Protein AF-A0A496RY27-F1 (afdb_monomer)

Structure (mmCIF, N/CA/C/O backbone):
data_AF-A0A496RY27-F1
#
_entry.id   AF-A0A496RY27-F1
#
loop_
_atom_site.group_PDB
_atom_site.id
_atom_site.type_symbol
_atom_site.label_atom_id
_atom_site.label_alt_id
_atom_site.label_comp_id
_atom_site.label_asym_id
_atom_site.label_entity_id
_atom_site.label_seq_id
_atom_site.pdbx_PDB_ins_code
_atom_site.Cartn_x
_atom_site.Cartn_y
_atom_site.Cartn_z
_atom_site.occupancy
_atom_site.B_iso_or_equiv
_atom_site.auth_seq_id
_atom_site.auth_comp_id
_atom_site.auth_asym_id
_atom_site.auth_atom_id
_atom_site.pdbx_PDB_model_num
ATOM 1 N N . MET A 1 1 ? 19.283 -19.747 -3.817 1.00 54.94 1 MET A N 1
ATOM 2 C CA . MET A 1 1 ? 18.513 -18.818 -4.683 1.00 54.94 1 MET A CA 1
ATOM 3 C C . MET A 1 1 ? 19.065 -18.879 -6.099 1.00 54.94 1 MET A C 1
ATOM 5 O O . MET A 1 1 ? 20.273 -18.761 -6.250 1.00 54.94 1 MET A O 1
ATOM 9 N N . SER A 1 2 ? 18.219 -19.064 -7.117 1.00 55.81 2 SER A N 1
ATOM 10 C CA . SER A 1 2 ? 18.637 -19.026 -8.530 1.00 55.81 2 SER A CA 1
ATOM 11 C C . SER A 1 2 ? 19.033 -17.604 -8.965 1.00 55.81 2 SER A C 1
ATOM 13 O O . SER A 1 2 ? 18.554 -16.623 -8.389 1.00 55.81 2 SER A O 1
ATOM 15 N N . SER A 1 3 ? 19.870 -17.461 -9.995 1.00 62.84 3 SER A N 1
ATOM 16 C CA . SER A 1 3 ? 20.291 -16.155 -10.542 1.00 62.84 3 SER A CA 1
ATOM 17 C C . SER A 1 3 ? 19.103 -15.264 -10.943 1.00 62.84 3 SER A C 1
ATOM 19 O O . SER A 1 3 ? 19.077 -14.077 -10.618 1.00 62.84 3 SER A O 1
ATOM 21 N N . ALA A 1 4 ? 18.067 -15.854 -11.545 1.00 60.41 4 ALA A N 1
ATOM 22 C CA . ALA A 1 4 ? 16.817 -15.177 -11.887 1.00 60.41 4 ALA A CA 1
ATOM 23 C C . ALA A 1 4 ? 16.069 -14.655 -10.645 1.00 60.41 4 ALA A C 1
ATOM 25 O O . ALA A 1 4 ? 15.598 -13.517 -10.638 1.00 60.41 4 ALA A O 1
ATOM 26 N N . SER A 1 5 ? 16.019 -15.445 -9.563 1.00 62.09 5 SER A N 1
ATOM 27 C CA . SER A 1 5 ? 15.395 -15.018 -8.301 1.00 62.09 5 SER A CA 1
ATOM 28 C C . SER A 1 5 ? 16.142 -13.856 -7.635 1.00 62.09 5 SER A C 1
ATOM 30 O O . SER A 1 5 ? 15.514 -12.984 -7.041 1.00 62.09 5 SER A O 1
ATOM 32 N N . ARG A 1 6 ? 17.473 -13.800 -7.791 1.00 65.81 6 ARG A N 1
ATOM 33 C CA . ARG A 1 6 ? 18.319 -12.711 -7.281 1.00 65.81 6 ARG A CA 1
ATOM 34 C C . ARG A 1 6 ? 18.129 -11.413 -8.080 1.00 65.81 6 ARG A C 1
ATOM 36 O O . ARG A 1 6 ? 18.097 -10.343 -7.483 1.00 65.81 6 ARG A O 1
ATOM 43 N N . LYS A 1 7 ? 17.938 -11.504 -9.403 1.00 64.19 7 LYS A N 1
ATOM 44 C CA . LYS A 1 7 ? 17.636 -10.349 -10.271 1.00 64.19 7 LYS A CA 1
ATOM 45 C C . LYS A 1 7 ? 16.270 -9.732 -9.956 1.00 64.19 7 LYS A C 1
ATOM 47 O O . LYS A 1 7 ? 16.178 -8.519 -9.822 1.00 64.19 7 LYS A O 1
ATOM 52 N N . GLY A 1 8 ? 15.236 -10.563 -9.802 1.00 71.81 8 GLY A N 1
ATOM 53 C CA . GLY A 1 8 ? 13.895 -10.087 -9.439 1.00 71.81 8 GLY A CA 1
ATOM 54 C C . GLY A 1 8 ? 13.880 -9.361 -8.093 1.00 71.81 8 GLY A C 1
ATOM 55 O O . GLY A 1 8 ? 13.315 -8.279 -7.989 1.00 71.81 8 GLY A O 1
ATOM 56 N N . TYR A 1 9 ? 14.586 -9.911 -7.100 1.00 80.25 9 TYR A N 1
ATOM 57 C CA . TYR A 1 9 ? 14.747 -9.275 -5.791 1.00 80.25 9 TYR A CA 1
ATOM 58 C C . TYR A 1 9 ? 15.430 -7.903 -5.886 1.00 80.25 9 TYR A C 1
ATOM 60 O O . TYR A 1 9 ? 14.945 -6.936 -5.313 1.00 80.25 9 TYR A O 1
ATOM 68 N N . ARG A 1 10 ? 16.508 -7.785 -6.673 1.00 86.12 10 ARG A N 1
ATOM 69 C CA . ARG A 1 10 ? 17.211 -6.509 -6.862 1.00 86.12 10 ARG A CA 1
ATOM 70 C C . ARG A 1 10 ? 16.303 -5.420 -7.441 1.00 86.12 10 ARG A C 1
ATOM 72 O O . ARG A 1 10 ? 16.264 -4.327 -6.895 1.00 86.12 10 ARG A O 1
ATOM 79 N N . SER A 1 11 ? 15.564 -5.715 -8.511 1.00 89.81 11 SER A N 1
ATOM 80 C CA . SER A 1 11 ? 14.668 -4.723 -9.126 1.00 89.81 11 SER A CA 1
ATOM 81 C C . SER A 1 11 ? 13.519 -4.315 -8.197 1.00 89.81 11 SER A C 1
ATOM 83 O O . SER A 1 11 ? 13.097 -3.164 -8.220 1.00 89.81 11 SER A O 1
ATOM 85 N N . GLN A 1 12 ? 13.031 -5.233 -7.356 1.00 90.62 12 GLN A N 1
ATOM 86 C CA . GLN A 1 12 ? 12.056 -4.918 -6.308 1.00 90.62 12 GLN A CA 1
ATOM 87 C C . GLN A 1 12 ? 12.645 -3.963 -5.262 1.00 90.62 12 GLN A C 1
ATOM 89 O O . GLN A 1 12 ? 11.999 -2.980 -4.906 1.00 90.62 12 GLN A O 1
ATOM 94 N N . THR A 1 13 ? 13.874 -4.217 -4.801 1.00 90.94 13 THR A N 1
ATOM 95 C CA . THR A 1 13 ? 14.583 -3.315 -3.884 1.00 90.94 13 THR A CA 1
ATOM 96 C C . THR A 1 13 ? 14.780 -1.936 -4.506 1.00 90.94 13 THR A C 1
ATOM 98 O O . THR A 1 13 ? 14.455 -0.942 -3.870 1.00 90.94 13 THR A O 1
ATOM 101 N N . GLU A 1 14 ? 15.248 -1.862 -5.753 1.00 94.56 14 GLU A N 1
ATOM 102 C CA . GLU A 1 14 ? 15.438 -0.589 -6.461 1.00 94.56 14 GLU A CA 1
ATOM 103 C C . GLU A 1 14 ? 14.122 0.198 -6.566 1.00 94.56 14 GLU A C 1
ATOM 105 O O . GLU A 1 14 ? 14.087 1.379 -6.230 1.00 94.56 14 GLU A O 1
ATOM 110 N N . ALA A 1 15 ? 13.017 -0.458 -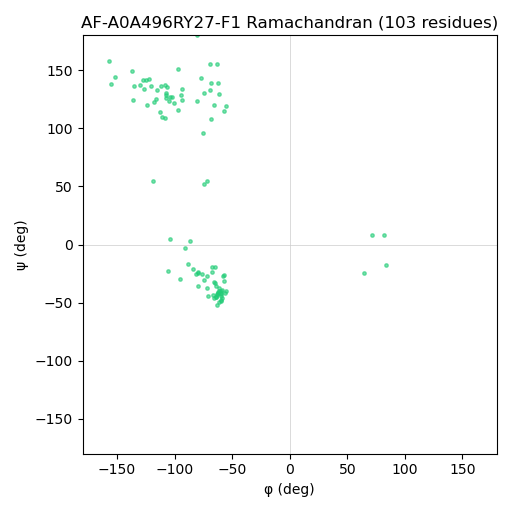6.935 1.00 95.12 15 ALA A N 1
ATOM 111 C CA . ALA A 1 15 ? 11.704 0.183 -6.986 1.00 95.12 15 ALA A CA 1
ATOM 112 C C . ALA A 1 15 ? 11.235 0.689 -5.610 1.00 95.12 15 ALA A C 1
ATOM 114 O O . ALA A 1 15 ? 10.683 1.784 -5.517 1.00 95.12 15 ALA A O 1
ATOM 115 N N . ALA A 1 16 ? 11.464 -0.078 -4.541 1.00 95.25 16 ALA A N 1
ATOM 116 C CA . ALA A 1 16 ? 11.132 0.352 -3.185 1.00 95.25 16 ALA A CA 1
ATOM 117 C C . ALA A 1 16 ? 11.938 1.594 -2.769 1.00 95.25 16 ALA A C 1
ATOM 119 O O . ALA A 1 16 ? 11.373 2.530 -2.208 1.00 95.25 16 ALA A O 1
ATOM 120 N N . GLU A 1 17 ? 13.237 1.633 -3.076 1.00 96.38 17 GLU A N 1
ATOM 121 C CA . GLU A 1 17 ? 14.086 2.792 -2.784 1.00 96.38 17 GLU A CA 1
ATOM 122 C C . GLU A 1 17 ? 13.656 4.043 -3.564 1.00 96.38 17 GLU A C 1
ATOM 124 O O . GLU A 1 17 ? 13.672 5.140 -3.011 1.00 96.38 17 GLU A O 1
ATOM 129 N N . GLU A 1 18 ? 13.192 3.907 -4.809 1.00 96.75 18 GLU A N 1
ATOM 130 C CA . GLU A 1 18 ? 12.657 5.040 -5.580 1.00 96.75 18 GLU A CA 1
ATOM 131 C C . GLU A 1 18 ? 11.422 5.679 -4.930 1.00 96.75 18 GLU A C 1
ATOM 133 O O . GLU A 1 18 ? 11.285 6.903 -4.941 1.00 96.75 18 GLU A O 1
ATOM 138 N N . TYR A 1 19 ? 10.543 4.878 -4.326 1.00 96.94 19 TYR A N 1
ATOM 139 C CA . TYR A 1 19 ? 9.412 5.400 -3.555 1.00 96.94 19 TYR A CA 1
ATOM 140 C C . TYR A 1 19 ? 9.867 6.039 -2.238 1.00 96.94 19 TYR A C 1
ATOM 142 O O . TYR A 1 19 ? 9.455 7.157 -1.925 1.00 96.94 19 TYR A O 1
ATOM 150 N N . LYS A 1 20 ? 10.777 5.394 -1.499 1.00 96.12 20 LYS A N 1
ATOM 151 C CA . LYS A 1 20 ? 11.315 5.948 -0.245 1.00 96.12 20 LYS A CA 1
ATOM 152 C C . LYS A 1 20 ? 12.015 7.292 -0.445 1.00 96.12 20 LYS A C 1
ATOM 154 O O . LYS A 1 20 ? 11.820 8.198 0.357 1.00 96.12 20 LYS A O 1
ATOM 159 N N . LYS A 1 21 ? 12.774 7.467 -1.535 1.00 97.19 21 LYS A N 1
ATOM 160 C CA . LYS A 1 21 ? 13.404 8.755 -1.894 1.00 97.19 21 LYS A CA 1
ATOM 161 C C . LYS A 1 21 ? 12.391 9.889 -2.061 1.00 97.19 21 LYS A C 1
ATOM 163 O O . LYS A 1 21 ? 12.735 11.046 -1.856 1.00 97.19 21 LYS A O 1
ATOM 168 N N . ARG A 1 22 ? 11.149 9.564 -2.428 1.00 95.25 22 ARG A N 1
ATOM 169 C CA . ARG A 1 22 ? 10.038 10.519 -2.562 1.00 95.25 22 ARG A CA 1
ATOM 170 C C . ARG A 1 22 ? 9.296 10.751 -1.240 1.00 95.25 22 ARG A C 1
ATOM 172 O O . ARG A 1 22 ? 8.288 11.446 -1.236 1.00 95.25 22 ARG A O 1
ATOM 179 N N . GLY A 1 23 ? 9.756 10.148 -0.144 1.00 96.00 23 GLY A N 1
ATOM 180 C CA . GLY A 1 23 ? 9.131 10.228 1.176 1.00 96.00 23 GLY A CA 1
ATOM 181 C C . GLY A 1 23 ? 7.957 9.271 1.383 1.00 96.00 23 GLY A C 1
ATOM 182 O O . GLY A 1 23 ? 7.265 9.389 2.386 1.00 96.00 23 GLY A O 1
ATOM 183 N N . TRP A 1 24 ? 7.706 8.345 0.453 1.00 97.81 24 TRP A N 1
ATOM 184 C CA . TRP A 1 24 ? 6.593 7.405 0.577 1.00 97.81 24 TRP A CA 1
ATOM 185 C C . TRP A 1 24 ? 6.927 6.298 1.576 1.00 97.81 24 TRP A C 1
ATOM 187 O O . TRP A 1 24 ? 8.055 5.792 1.611 1.00 97.81 24 TRP A O 1
ATOM 197 N N . GLU A 1 25 ? 5.926 5.867 2.338 1.00 96.62 25 GLU A N 1
ATOM 198 C CA . GLU A 1 25 ? 6.039 4.683 3.183 1.00 96.62 25 GLU A CA 1
ATOM 199 C C . GLU A 1 25 ? 5.839 3.435 2.319 1.00 96.62 25 GLU A C 1
ATOM 201 O O . GLU A 1 25 ? 4.835 3.308 1.622 1.00 96.62 25 GLU A O 1
ATOM 206 N N . VAL A 1 26 ? 6.810 2.517 2.324 1.00 95.69 26 VAL A N 1
ATOM 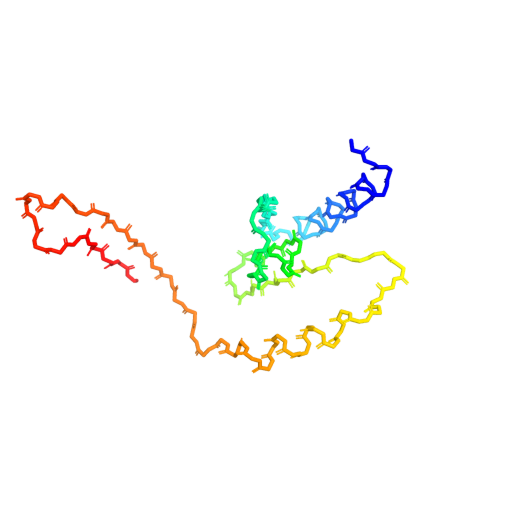207 C CA . VAL A 1 26 ? 6.815 1.350 1.430 1.00 95.69 26 VAL A CA 1
ATOM 208 C C . VAL A 1 26 ? 6.761 0.059 2.229 1.00 95.69 26 VAL A C 1
ATOM 210 O O . VAL A 1 26 ? 7.662 -0.245 3.011 1.00 95.69 26 VAL A O 1
ATOM 213 N N . PHE A 1 27 ? 5.747 -0.751 1.947 1.00 91.94 27 PHE A N 1
ATOM 214 C CA . PHE A 1 27 ? 5.592 -2.099 2.462 1.00 91.94 27 PHE A CA 1
ATOM 215 C C . PHE A 1 27 ? 5.924 -3.133 1.383 1.00 91.94 27 PHE A C 1
ATOM 217 O O . PHE A 1 27 ? 5.316 -3.168 0.312 1.00 91.94 27 PHE A O 1
ATOM 224 N N . VAL A 1 28 ? 6.871 -4.020 1.689 1.00 89.44 28 VAL A N 1
ATOM 225 C CA . VAL A 1 28 ? 7.234 -5.148 0.826 1.00 89.44 28 VAL A CA 1
ATOM 226 C C . VAL A 1 28 ? 6.727 -6.439 1.477 1.00 89.44 28 VAL A C 1
ATOM 228 O O . VAL A 1 28 ? 7.282 -6.847 2.502 1.00 89.44 28 VAL A O 1
ATOM 231 N N . PRO A 1 29 ? 5.683 -7.094 0.935 1.00 80.44 29 PRO A N 1
ATOM 232 C CA . PRO A 1 29 ? 5.142 -8.311 1.521 1.00 80.44 29 PRO A CA 1
ATOM 233 C C . PRO A 1 29 ? 6.181 -9.436 1.532 1.00 80.44 29 PRO A C 1
ATOM 235 O O . PRO A 1 29 ? 6.908 -9.667 0.562 1.00 80.44 29 PRO A O 1
ATOM 238 N N . GLN A 1 30 ? 6.227 -10.187 2.633 1.00 73.50 30 GLN A N 1
ATOM 239 C CA . GLN A 1 30 ? 6.975 -11.440 2.658 1.00 73.50 30 GLN A CA 1
ATOM 240 C C . GLN A 1 30 ? 6.276 -12.460 1.758 1.00 73.50 30 GLN A C 1
ATOM 242 O O . GLN A 1 30 ? 5.050 -12.566 1.764 1.00 73.50 30 GLN A O 1
ATOM 247 N N . LYS A 1 31 ? 7.050 -13.231 0.986 1.00 66.44 31 LYS A N 1
ATOM 248 C CA . LYS A 1 31 ? 6.487 -14.246 0.088 1.00 66.44 31 LYS A CA 1
ATOM 249 C C . LYS A 1 31 ? 5.636 -15.237 0.881 1.00 66.44 31 LYS A C 1
ATOM 251 O O . LYS A 1 31 ? 6.164 -15.997 1.694 1.00 66.44 31 LYS A O 1
ATOM 256 N N . SER A 1 32 ? 4.334 -15.254 0.605 1.00 58.97 32 SER A N 1
ATOM 257 C CA . SER A 1 32 ? 3.440 -16.281 1.128 1.00 58.97 32 SER A CA 1
ATOM 258 C C . SER A 1 32 ? 3.883 -17.656 0.618 1.00 58.97 32 SER A C 1
ATOM 260 O O . SER A 1 32 ? 4.083 -17.851 -0.582 1.00 58.97 32 SER A O 1
ATOM 262 N N . LYS A 1 33 ? 4.028 -18.627 1.530 1.00 56.16 33 LYS A N 1
ATOM 263 C CA . LYS A 1 33 ? 4.263 -20.041 1.177 1.00 56.16 33 LYS A CA 1
ATOM 264 C C . LYS A 1 33 ? 3.045 -20.677 0.498 1.00 56.16 33 LYS A C 1
ATOM 266 O O . LYS A 1 33 ? 3.193 -21.693 -0.172 1.00 56.16 33 LYS A O 1
ATOM 271 N N . TYR A 1 34 ? 1.865 -20.081 0.668 1.00 55.44 34 TYR A N 1
ATOM 272 C CA . TYR A 1 34 ? 0.603 -20.563 0.127 1.00 55.44 34 TYR A CA 1
ATOM 273 C C . TYR A 1 34 ? 0.144 -19.585 -0.952 1.00 55.44 34 TYR A C 1
ATOM 275 O O . TYR A 1 34 ? -0.189 -18.434 -0.682 1.00 55.44 34 TYR A O 1
ATOM 283 N N . SER A 1 35 ? 0.212 -20.040 -2.195 1.00 51.94 35 SER A N 1
ATOM 284 C CA . SER A 1 35 ? 0.042 -19.279 -3.432 1.00 51.94 35 SER A CA 1
ATOM 285 C C . SER A 1 35 ? -1.410 -18.859 -3.696 1.00 51.94 35 SER A C 1
ATOM 287 O O . SER A 1 35 ? -1.973 -19.186 -4.742 1.00 51.94 35 SER A O 1
ATOM 289 N N . ALA A 1 36 ? -2.045 -18.171 -2.751 1.00 54.88 36 ALA A N 1
ATOM 290 C CA . ALA A 1 36 ? -3.288 -17.473 -3.029 1.00 54.88 36 ALA A CA 1
ATOM 291 C C . ALA A 1 36 ? -2.975 -16.289 -3.959 1.00 54.88 36 ALA A C 1
ATOM 293 O O . ALA A 1 36 ? -2.023 -15.546 -3.724 1.00 54.88 36 ALA A O 1
ATOM 294 N N . GLN A 1 37 ? -3.756 -16.114 -5.030 1.00 59.38 37 GLN A N 1
ATOM 295 C CA . GLN A 1 37 ? -3.734 -14.900 -5.859 1.00 59.38 37 GLN A CA 1
ATOM 296 C C . GLN A 1 37 ? -4.426 -13.745 -5.116 1.00 59.38 37 GLN A C 1
ATOM 298 O O . GLN A 1 37 ? -5.373 -13.145 -5.615 1.00 59.38 37 GLN A O 1
ATOM 303 N N . ASP A 1 38 ? -4.005 -13.483 -3.883 1.00 68.19 38 ASP A N 1
ATOM 304 C CA . ASP A 1 38 ? -4.425 -12.298 -3.152 1.00 68.19 38 ASP A CA 1
ATOM 305 C C . ASP A 1 38 ? -3.604 -11.077 -3.606 1.00 68.19 38 ASP A C 1
ATOM 307 O O . ASP A 1 38 ? -2.734 -11.159 -4.482 1.00 68.19 38 ASP A O 1
ATOM 311 N N . ILE A 1 39 ? -3.887 -9.915 -3.017 1.00 68.56 39 ILE A N 1
ATOM 312 C CA . ILE A 1 39 ? -3.197 -8.661 -3.349 1.00 68.56 39 ILE A CA 1
ATOM 313 C C . ILE A 1 39 ? -1.672 -8.757 -3.160 1.00 68.56 39 ILE A C 1
ATOM 315 O O . ILE A 1 39 ? -0.929 -8.070 -3.857 1.00 68.56 39 ILE A O 1
ATOM 319 N N . PHE A 1 40 ? -1.197 -9.641 -2.277 1.00 68.88 40 PHE A N 1
ATOM 320 C CA . PHE A 1 40 ? 0.222 -9.853 -1.980 1.00 68.88 40 PHE A CA 1
ATOM 321 C C . PHE A 1 40 ? 0.874 -10.892 -2.903 1.00 68.88 40 PHE A C 1
ATOM 323 O O . PHE A 1 40 ? 2.097 -10.950 -3.006 1.00 68.88 40 PHE A O 1
ATOM 330 N N . GLY A 1 41 ? 0.071 -11.705 -3.592 1.00 72.00 41 GLY A N 1
ATOM 331 C CA . GLY A 1 41 ? 0.507 -12.538 -4.712 1.00 72.00 41 GLY A CA 1
ATOM 332 C C . GLY A 1 41 ? 0.525 -11.800 -6.057 1.00 72.00 41 GLY A C 1
ATOM 333 O O . GLY A 1 41 ? 1.205 -12.245 -6.985 1.00 72.00 41 GLY A O 1
ATOM 334 N N . MET A 1 42 ? -0.221 -10.695 -6.178 1.00 80.50 42 MET A N 1
ATOM 335 C CA . MET A 1 42 ? -0.353 -9.927 -7.422 1.00 80.50 42 MET A CA 1
ATOM 336 C C . MET A 1 42 ? 0.599 -8.732 -7.542 1.00 80.50 42 MET A C 1
ATOM 338 O O . MET A 1 42 ? 0.948 -8.370 -8.667 1.00 80.50 42 MET A O 1
ATOM 342 N N . PHE A 1 43 ? 0.984 -8.122 -6.423 1.00 87.56 43 PHE A N 1
ATOM 343 C CA . PHE A 1 43 ? 1.858 -6.953 -6.386 1.00 87.56 43 PHE A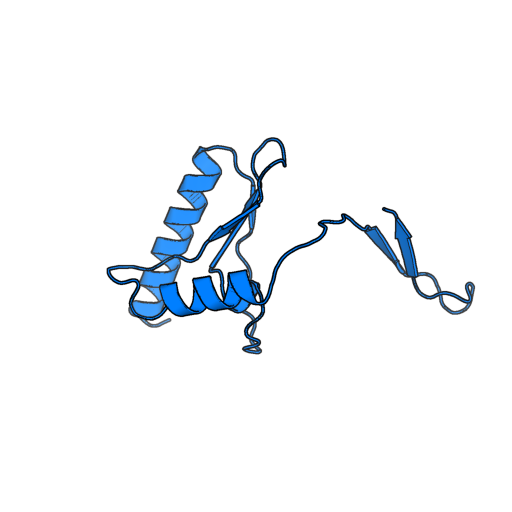 CA 1
ATOM 344 C C . PHE A 1 43 ? 3.107 -7.243 -5.552 1.00 87.56 43 PHE A C 1
ATOM 346 O O . PHE A 1 43 ? 3.040 -7.913 -4.523 1.00 87.56 43 PHE A O 1
ATOM 353 N N . ASP A 1 44 ? 4.250 -6.718 -5.991 1.00 87.75 44 ASP A N 1
ATOM 354 C CA . ASP A 1 44 ? 5.537 -6.922 -5.324 1.00 87.75 44 ASP A CA 1
ATOM 355 C C . ASP A 1 44 ? 5.726 -5.978 -4.126 1.00 87.75 44 ASP A C 1
ATOM 357 O O . ASP A 1 44 ? 6.520 -6.283 -3.238 1.00 87.75 44 ASP A O 1
ATOM 361 N N . LEU A 1 45 ? 5.062 -4.818 -4.107 1.00 91.25 45 LEU A N 1
ATOM 362 C CA . LEU A 1 45 ? 5.119 -3.846 -3.012 1.00 91.25 45 LEU A CA 1
ATOM 363 C C . LEU A 1 45 ? 3.884 -2.932 -2.999 1.00 91.25 45 LEU A C 1
ATOM 365 O O . LEU A 1 45 ? 3.208 -2.757 -4.014 1.00 91.25 45 LEU A O 1
ATOM 369 N N . VAL A 1 46 ? 3.601 -2.355 -1.835 1.00 92.50 46 VAL A N 1
ATOM 370 C CA . VAL A 1 46 ? 2.559 -1.345 -1.619 1.00 92.50 46 VAL A CA 1
ATOM 371 C C . VAL A 1 46 ? 3.233 -0.090 -1.086 1.00 92.50 46 VAL A C 1
ATOM 373 O O . VAL A 1 46 ? 4.108 -0.194 -0.229 1.00 92.50 46 VAL A O 1
ATOM 376 N N . ALA A 1 47 ? 2.856 1.080 -1.586 1.00 94.75 47 ALA A N 1
ATOM 377 C CA . ALA A 1 47 ? 3.378 2.351 -1.102 1.00 94.75 47 ALA A CA 1
ATOM 378 C C . ALA A 1 47 ? 2.239 3.308 -0.745 1.00 94.75 47 ALA A C 1
ATOM 380 O O . ALA A 1 47 ? 1.230 3.344 -1.448 1.00 94.75 47 ALA A O 1
ATOM 381 N N . ILE A 1 48 ? 2.415 4.070 0.330 1.00 95.12 48 ILE A N 1
ATOM 382 C CA . ILE A 1 48 ? 1.474 5.084 0.810 1.00 95.12 48 ILE A CA 1
ATOM 383 C C . ILE A 1 48 ? 2.154 6.448 0.693 1.00 95.12 48 ILE A C 1
ATOM 385 O O . ILE A 1 48 ? 3.328 6.590 1.056 1.00 95.12 48 ILE A O 1
ATOM 389 N N . SER A 1 49 ? 1.446 7.432 0.139 1.00 95.19 49 SER A N 1
ATOM 390 C CA . SER A 1 49 ? 1.969 8.789 -0.007 1.00 95.19 49 SER A CA 1
ATOM 391 C C . SER A 1 49 ? 2.252 9.430 1.360 1.00 95.19 49 SER A C 1
ATOM 393 O O . SER A 1 49 ? 1.638 9.047 2.357 1.00 95.19 49 SER A O 1
ATOM 395 N N . PRO A 1 50 ? 3.162 10.419 1.444 1.00 94.25 50 PRO A N 1
ATOM 396 C CA . PRO A 1 50 ? 3.528 11.046 2.719 1.00 94.25 50 PRO A CA 1
ATOM 397 C C . PRO A 1 50 ? 2.341 11.650 3.487 1.00 94.25 50 PRO A C 1
ATOM 399 O O . PRO A 1 50 ? 2.344 11.694 4.712 1.00 94.25 50 PRO A O 1
ATOM 402 N N . ASP A 1 51 ? 1.330 12.126 2.761 1.00 92.44 51 ASP A N 1
ATOM 403 C CA . ASP A 1 51 ? 0.089 12.702 3.286 1.00 92.44 51 ASP A CA 1
ATOM 404 C C . ASP A 1 51 ? -1.034 11.661 3.477 1.00 92.44 51 ASP A C 1
ATOM 406 O O . ASP A 1 51 ? -2.120 11.999 3.945 1.00 92.44 51 ASP A O 1
ATOM 410 N N . GLY A 1 52 ? -0.792 10.399 3.107 1.00 88.06 52 GLY A N 1
ATOM 411 C CA . GLY A 1 52 ? -1.748 9.299 3.203 1.00 88.06 52 GLY A CA 1
ATOM 412 C C . GLY A 1 52 ? -2.915 9.357 2.212 1.00 88.06 52 GLY A C 1
ATOM 413 O O . GLY A 1 52 ? -3.850 8.565 2.349 1.00 88.06 52 GLY A O 1
ATOM 414 N N . SER A 1 53 ? -2.898 10.275 1.240 1.00 88.50 53 SER A N 1
ATOM 415 C CA . SER A 1 53 ? -3.984 10.447 0.268 1.00 88.50 53 SER A CA 1
ATOM 416 C C . SER A 1 53 ? -3.997 9.376 -0.829 1.00 88.50 53 SER A C 1
ATOM 418 O O . SER A 1 53 ? -5.060 9.059 -1.369 1.00 88.50 53 SER A O 1
ATOM 420 N N . GLU A 1 54 ? -2.846 8.770 -1.125 1.00 90.62 54 GLU A N 1
ATOM 421 C CA . GLU A 1 54 ? -2.683 7.800 -2.203 1.00 90.62 54 GLU A CA 1
ATOM 422 C C . GLU A 1 54 ? -2.094 6.482 -1.697 1.00 90.62 54 GLU A C 1
ATOM 424 O O . GLU A 1 54 ? -1.180 6.438 -0.871 1.00 90.62 54 GLU A O 1
ATOM 429 N N . ILE A 1 55 ? -2.604 5.382 -2.254 1.00 91.00 55 ILE A N 1
ATOM 430 C CA . ILE A 1 55 ? -2.055 4.041 -2.064 1.00 91.00 55 ILE A CA 1
ATOM 431 C C . ILE A 1 55 ? -1.752 3.463 -3.439 1.00 91.00 55 ILE A C 1
ATOM 433 O O . ILE A 1 55 ? -2.646 3.287 -4.270 1.00 91.00 55 ILE A O 1
ATOM 437 N N . HIS A 1 56 ? -0.491 3.128 -3.675 1.00 91.75 56 HIS A N 1
ATOM 438 C CA . HIS A 1 56 ? -0.047 2.479 -4.897 1.00 91.75 56 HIS A CA 1
ATOM 439 C C . HIS A 1 56 ? 0.229 0.998 -4.646 1.00 91.75 56 HIS A C 1
ATOM 441 O O . HIS A 1 56 ? 1.021 0.633 -3.780 1.00 91.75 56 HIS A O 1
ATOM 447 N N . PHE A 1 57 ? -0.386 0.142 -5.459 1.00 89.81 57 PHE A N 1
ATOM 448 C CA . PHE A 1 57 ? -0.059 -1.277 -5.556 1.00 89.81 57 PHE A CA 1
ATOM 449 C C . PHE A 1 57 ? 0.874 -1.486 -6.750 1.00 89.81 57 PHE A C 1
ATOM 451 O O . PHE A 1 57 ? 0.498 -1.224 -7.894 1.00 89.81 57 PHE A O 1
ATOM 458 N N . ILE A 1 58 ? 2.108 -1.919 -6.499 1.00 91.50 58 ILE A N 1
ATOM 459 C CA . ILE A 1 58 ? 3.184 -1.891 -7.493 1.00 91.50 58 ILE A CA 1
ATOM 460 C C . ILE A 1 58 ? 3.650 -3.308 -7.822 1.00 91.50 58 ILE A C 1
ATOM 462 O O . ILE A 1 58 ? 4.072 -4.067 -6.953 1.00 91.50 58 ILE A O 1
ATOM 466 N N . GLN A 1 59 ? 3.621 -3.650 -9.112 1.00 90.62 59 GLN A N 1
ATOM 467 C CA . GLN A 1 59 ? 4.261 -4.845 -9.660 1.00 90.62 59 GLN A CA 1
ATOM 468 C C . GLN A 1 59 ? 5.494 -4.434 -10.465 1.00 90.62 59 GLN A C 1
ATOM 470 O O . GLN A 1 59 ? 5.397 -3.666 -11.423 1.00 90.62 59 GLN A O 1
ATOM 475 N N . VAL A 1 60 ? 6.641 -5.017 -10.136 1.00 90.31 60 VAL A N 1
ATOM 476 C CA . VAL A 1 60 ? 7.908 -4.829 -10.835 1.00 90.31 60 VAL A CA 1
ATOM 477 C C . VAL A 1 60 ? 8.078 -5.929 -11.884 1.00 90.31 60 VAL A C 1
ATOM 479 O O . VAL A 1 60 ? 7.851 -7.120 -11.647 1.00 90.31 60 VAL A O 1
ATOM 482 N N . LYS A 1 61 ? 8.477 -5.532 -13.092 1.00 87.12 61 LYS A N 1
ATOM 483 C CA . LYS A 1 61 ? 8.845 -6.429 -14.194 1.00 87.12 61 LYS A CA 1
ATOM 484 C C . LYS A 1 61 ? 10.105 -5.896 -14.861 1.00 87.12 61 LYS A C 1
ATOM 486 O O . LYS A 1 61 ? 10.316 -4.691 -14.913 1.00 87.12 61 LYS A O 1
ATOM 491 N N . SER A 1 62 ? 10.922 -6.794 -15.405 1.00 85.31 62 SER A N 1
ATOM 492 C CA . SER A 1 62 ? 12.027 -6.416 -16.292 1.00 85.31 62 SER A CA 1
ATOM 493 C C . SER A 1 62 ? 11.692 -6.821 -17.726 1.00 85.31 62 SER A C 1
ATOM 495 O O . SER A 1 62 ? 11.172 -7.914 -17.952 1.00 85.31 62 SER A O 1
ATOM 497 N N . ASN A 1 63 ? 11.990 -5.939 -18.682 1.00 81.31 63 ASN A N 1
ATOM 498 C CA . ASN A 1 63 ? 11.936 -6.138 -20.139 1.00 81.31 63 ASN A CA 1
ATOM 499 C C . ASN A 1 63 ? 10.564 -6.409 -20.786 1.00 81.31 63 ASN A C 1
ATOM 501 O O . ASN A 1 63 ? 10.420 -6.172 -21.981 1.00 81.31 63 ASN A O 1
ATOM 505 N N . SER A 1 64 ? 9.565 -6.928 -20.069 1.00 80.44 64 SER A N 1
ATOM 506 C CA . SER A 1 64 ? 8.278 -7.290 -20.669 1.00 80.44 64 SER A CA 1
ATOM 507 C C . SER A 1 64 ? 7.115 -7.212 -19.689 1.00 80.44 64 SER A C 1
ATOM 509 O O . SER A 1 64 ? 7.222 -7.582 -18.520 1.00 80.44 64 SER A O 1
ATOM 511 N N . THR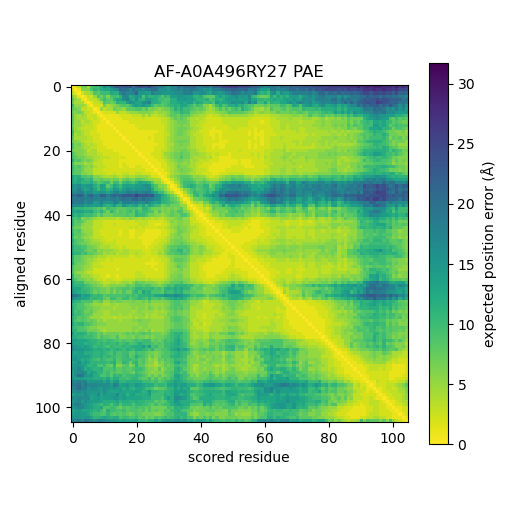 A 1 65 ? 5.968 -6.788 -20.212 1.00 83.44 65 THR A N 1
ATOM 512 C CA . THR A 1 65 ? 4.668 -6.770 -19.530 1.00 83.44 65 THR A CA 1
ATOM 513 C C . THR A 1 65 ? 3.746 -7.895 -20.009 1.00 83.44 65 THR A C 1
ATOM 515 O O . THR A 1 65 ? 2.577 -7.942 -19.612 1.00 83.44 65 THR A O 1
ATOM 518 N N . ARG A 1 66 ? 4.235 -8.789 -20.888 1.00 74.56 66 ARG A N 1
ATOM 519 C CA . ARG A 1 66 ? 3.390 -9.718 -21.654 1.00 74.56 66 ARG A CA 1
ATOM 520 C C . ARG A 1 66 ? 2.503 -10.550 -20.723 1.00 74.56 66 ARG A C 1
ATOM 522 O O . ARG A 1 66 ? 2.986 -11.279 -19.863 1.00 74.56 66 ARG A O 1
ATOM 529 N N . GLY A 1 67 ? 1.189 -10.405 -20.894 1.00 77.25 67 GLY A N 1
ATOM 530 C CA . GLY A 1 67 ? 0.157 -11.096 -20.116 1.00 77.25 67 GLY A CA 1
ATOM 531 C C . GLY A 1 67 ? -0.213 -10.454 -18.772 1.00 77.25 67 GLY A C 1
ATOM 532 O O . GLY A 1 67 ? -1.292 -10.748 -18.263 1.00 77.25 67 GLY A O 1
ATOM 533 N N . PHE A 1 68 ? 0.603 -9.554 -18.204 1.00 85.50 68 PHE A N 1
ATOM 534 C CA . PHE A 1 68 ? 0.275 -8.906 -16.926 1.00 85.50 68 PHE A CA 1
ATOM 535 C C . PHE A 1 68 ? -0.728 -7.762 -17.086 1.00 85.50 68 PHE A C 1
ATOM 537 O O . PHE A 1 68 ? -1.603 -7.620 -16.246 1.00 85.50 68 PHE A O 1
ATOM 544 N N . LEU A 1 69 ? -0.674 -6.993 -18.180 1.00 86.56 69 LEU A N 1
ATOM 545 C CA . LEU A 1 69 ? -1.637 -5.902 -18.413 1.00 86.56 69 LEU A CA 1
ATOM 546 C C . LEU A 1 69 ? -3.087 -6.401 -18.459 1.00 86.56 69 LEU A C 1
ATOM 548 O O . LEU A 1 69 ? -3.974 -5.764 -17.899 1.00 86.56 69 LEU A O 1
ATOM 552 N N . LYS A 1 70 ? -3.313 -7.570 -19.072 1.00 87.19 70 LYS A N 1
ATOM 553 C CA . LYS A 1 70 ? -4.624 -8.228 -19.083 1.00 87.19 70 LYS A CA 1
ATOM 554 C C . LYS A 1 70 ? -5.072 -8.582 -17.662 1.00 87.19 70 LYS A C 1
ATOM 556 O O . LYS A 1 70 ? -6.159 -8.185 -17.268 1.00 87.19 70 LYS A O 1
ATOM 561 N N .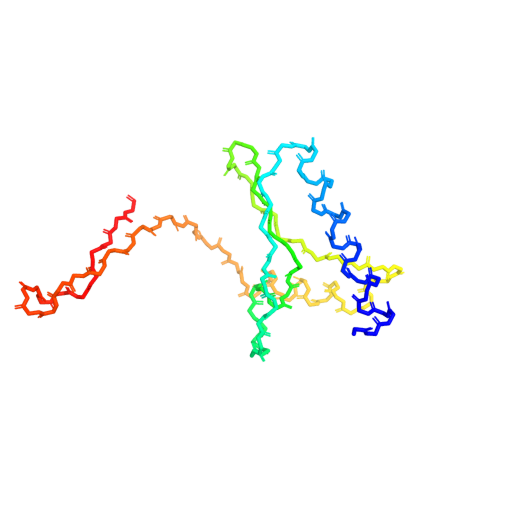 LYS A 1 71 ? -4.198 -9.220 -16.873 1.00 85.69 71 LYS A N 1
ATOM 562 C CA . LYS A 1 71 ? -4.470 -9.544 -15.462 1.00 85.69 71 LYS A CA 1
ATOM 563 C C . LYS A 1 71 ? -4.739 -8.303 -14.616 1.00 85.69 71 LYS A C 1
ATOM 565 O O . LYS A 1 71 ? -5.640 -8.315 -13.793 1.00 85.69 71 LYS A O 1
ATOM 570 N N . LEU A 1 72 ? -3.977 -7.228 -14.821 1.00 87.19 72 LEU A N 1
ATOM 571 C CA . LEU A 1 72 ? -4.160 -5.963 -14.112 1.00 87.19 72 LEU A CA 1
ATOM 572 C C . LEU A 1 72 ? -5.520 -5.343 -14.426 1.00 87.19 72 LEU A C 1
ATOM 574 O O . LEU A 1 72 ? -6.208 -4.884 -13.519 1.00 87.19 72 LEU A O 1
ATOM 578 N N . ARG A 1 73 ? -5.919 -5.356 -15.700 1.00 87.44 73 ARG A N 1
ATOM 579 C CA . ARG A 1 73 ? -7.236 -4.887 -16.123 1.00 87.44 73 ARG A CA 1
ATOM 580 C C . ARG A 1 73 ? -8.353 -5.734 -15.507 1.00 87.44 73 ARG A C 1
ATOM 582 O O . ARG A 1 73 ? -9.223 -5.172 -14.856 1.00 87.44 73 ARG A O 1
ATOM 589 N N . GLU A 1 74 ? -8.283 -7.055 -15.648 1.00 88.94 74 GLU A N 1
ATOM 590 C CA . GLU A 1 74 ? -9.256 -7.988 -15.059 1.00 88.94 74 GLU A CA 1
ATOM 591 C C . GLU A 1 74 ? -9.356 -7.806 -13.540 1.00 88.94 74 GLU A C 1
ATOM 593 O O . GLU A 1 74 ? -10.447 -7.790 -12.977 1.00 88.94 74 GLU A O 1
ATOM 598 N N . TRP A 1 75 ? -8.223 -7.618 -12.861 1.00 84.62 75 TRP A N 1
ATOM 599 C CA . TRP A 1 75 ? -8.214 -7.390 -11.423 1.00 84.62 75 TRP A CA 1
ATOM 600 C C . TRP A 1 75 ? -8.909 -6.083 -11.049 1.00 84.62 75 TRP A C 1
ATOM 602 O O . TRP A 1 75 ? -9.743 -6.096 -10.150 1.00 84.62 75 TRP A O 1
ATOM 612 N N . ARG A 1 76 ? -8.630 -4.981 -11.759 1.00 84.94 76 ARG A N 1
ATOM 613 C CA . ARG A 1 76 ? -9.290 -3.684 -11.529 1.00 84.94 76 ARG A CA 1
ATOM 614 C C . ARG A 1 76 ? -10.797 -3.744 -11.763 1.00 84.94 76 ARG A C 1
ATOM 616 O O . ARG A 1 76 ? -11.546 -3.141 -11.004 1.00 84.94 76 ARG A O 1
ATOM 623 N N . GLU A 1 77 ? -11.230 -4.456 -12.800 1.00 88.06 77 GLU A N 1
ATOM 624 C CA . GLU A 1 77 ? -12.650 -4.637 -13.117 1.00 88.06 77 GLU A CA 1
ATOM 625 C C . GLU A 1 77 ? -13.359 -5.468 -12.031 1.00 88.06 77 GLU A C 1
ATOM 627 O O . GLU A 1 77 ? -14.438 -5.095 -11.572 1.00 88.06 77 GLU A O 1
ATOM 632 N N . ASN A 1 78 ? -12.725 -6.547 -11.559 1.00 87.19 78 ASN A N 1
ATOM 633 C CA . ASN A 1 78 ? -13.309 -7.455 -10.566 1.00 87.19 78 ASN A CA 1
ATOM 634 C C . ASN A 1 78 ? -13.220 -6.945 -9.115 1.00 87.19 78 ASN A C 1
ATOM 636 O O . ASN A 1 78 ? -14.015 -7.361 -8.274 1.00 87.19 78 ASN A O 1
ATOM 640 N N . HIS A 1 79 ? -12.275 -6.054 -8.805 1.00 83.50 79 HIS A N 1
ATOM 641 C CA . HIS A 1 79 ? -12.001 -5.572 -7.445 1.00 83.50 79 HIS A CA 1
ATOM 642 C C . HIS A 1 79 ? -12.214 -4.062 -7.334 1.00 83.50 79 HIS A C 1
ATOM 644 O O . HIS A 1 79 ? -11.329 -3.319 -6.907 1.00 83.50 79 HIS A O 1
ATOM 650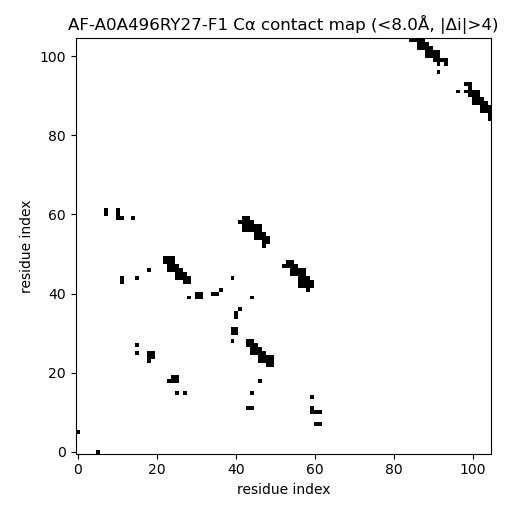 N N . ASN A 1 80 ? -13.403 -3.590 -7.714 1.00 81.88 80 ASN A N 1
ATOM 651 C CA . ASN A 1 80 ? -13.743 -2.184 -7.542 1.00 81.88 80 ASN A CA 1
ATOM 652 C C . ASN A 1 80 ? -13.887 -1.845 -6.046 1.00 81.88 80 ASN A C 1
ATOM 654 O O . ASN A 1 80 ? -14.846 -2.254 -5.382 1.00 81.88 80 ASN A O 1
ATOM 658 N N . VAL A 1 81 ? -12.919 -1.103 -5.509 1.00 80.12 81 VAL A N 1
ATOM 659 C CA . VAL A 1 81 ? -12.888 -0.694 -4.102 1.00 80.12 81 VAL A CA 1
ATOM 660 C C . VAL A 1 81 ? -13.902 0.430 -3.890 1.00 80.12 81 VAL A C 1
ATOM 662 O O . VAL A 1 81 ? -13.620 1.598 -4.131 1.00 80.12 81 VAL A O 1
ATOM 665 N N . LYS A 1 82 ? -15.107 0.073 -3.429 1.00 82.56 82 LYS A N 1
ATOM 666 C CA . LYS A 1 82 ? -16.191 1.042 -3.168 1.00 82.56 82 LYS A CA 1
ATOM 667 C C . LYS A 1 82 ? -15.946 1.912 -1.933 1.00 82.56 82 LYS A C 1
ATOM 669 O O . LYS A 1 82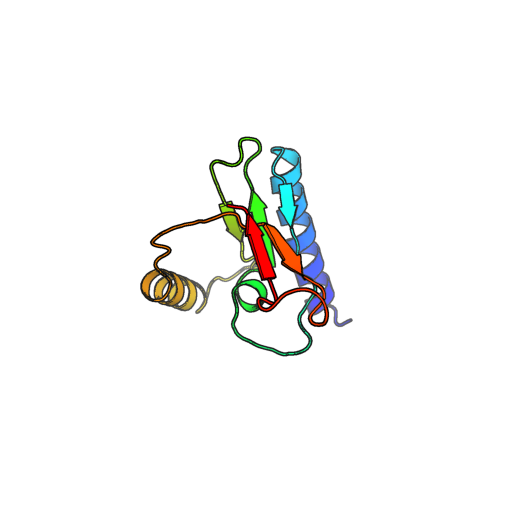 ? -16.503 3.000 -1.837 1.00 82.56 82 LYS A O 1
ATOM 674 N N . LYS A 1 83 ? -15.183 1.406 -0.961 1.00 80.44 83 LYS A N 1
ATOM 675 C CA . LYS A 1 83 ? -14.875 2.087 0.300 1.00 80.44 83 LYS A CA 1
ATOM 676 C C . LYS A 1 83 ? -13.564 1.557 0.872 1.00 80.44 83 LYS A C 1
ATOM 678 O O . LYS A 1 83 ? -13.348 0.347 0.873 1.00 80.44 83 LYS A O 1
ATOM 683 N N . VAL A 1 84 ? -12.736 2.458 1.391 1.00 80.12 84 VAL A N 1
ATOM 684 C CA . VAL A 1 84 ? -11.570 2.132 2.219 1.00 80.12 84 VAL A CA 1
ATOM 685 C C . VAL A 1 84 ? -11.911 2.518 3.657 1.00 80.12 84 VAL A C 1
ATOM 687 O O . VAL A 1 84 ? -12.398 3.620 3.899 1.00 80.12 84 VAL A O 1
ATOM 690 N N . GLU A 1 85 ? -11.721 1.598 4.602 1.00 84.25 85 GLU A N 1
ATOM 691 C CA . GLU A 1 85 ? -11.947 1.840 6.029 1.00 84.25 85 GLU A CA 1
ATOM 692 C C . GLU A 1 85 ? -10.743 1.381 6.839 1.00 84.25 85 GLU A C 1
ATOM 694 O O . GLU A 1 85 ? -10.243 0.269 6.649 1.00 84.25 85 GLU A O 1
ATOM 699 N N . TRP A 1 86 ? -10.351 2.200 7.807 1.00 85.00 86 TRP A N 1
ATOM 700 C CA . TRP A 1 86 ? -9.357 1.828 8.798 1.00 85.00 86 TRP A CA 1
ATOM 701 C C . TRP A 1 86 ? -10.056 1.286 10.029 1.00 85.00 86 TRP A C 1
ATOM 703 O O . TRP A 1 86 ? -11.016 1.867 10.524 1.00 85.00 86 TRP A O 1
ATOM 71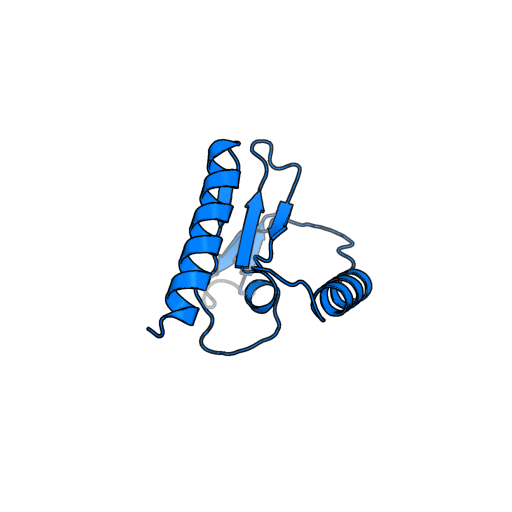3 N N . ARG A 1 87 ? -9.629 0.105 10.477 1.00 90.81 87 ARG A N 1
ATOM 714 C CA . ARG A 1 87 ? -10.232 -0.559 11.628 1.00 90.81 87 ARG A CA 1
ATOM 715 C C . ARG A 1 87 ? -9.156 -1.111 12.538 1.00 90.81 87 ARG A C 1
ATOM 717 O O . ARG A 1 87 ? -8.362 -1.951 12.121 1.00 90.81 87 ARG A O 1
ATOM 724 N N . LEU A 1 88 ? -9.197 -0.717 13.804 1.00 91.62 88 LEU A N 1
ATOM 725 C CA . LEU A 1 88 ? -8.464 -1.405 14.859 1.00 91.62 88 LEU A CA 1
ATOM 726 C C . LEU A 1 88 ? -9.390 -2.441 15.499 1.00 91.62 88 LEU A C 1
ATOM 728 O O . LEU A 1 88 ? -10.472 -2.116 15.988 1.00 91.62 88 LEU A O 1
ATOM 732 N N . MET A 1 89 ? -8.963 -3.702 15.513 1.00 95.06 89 MET A N 1
ATOM 733 C CA . MET A 1 89 ? -9.725 -4.799 16.107 1.00 95.06 89 MET A CA 1
ATOM 734 C C . MET A 1 89 ? -9.005 -5.338 17.338 1.00 95.06 89 MET A C 1
ATOM 736 O O . MET A 1 89 ? -7.936 -5.934 17.238 1.00 95.06 89 MET A O 1
ATOM 740 N N . VAL A 1 90 ? -9.618 -5.170 18.507 1.00 94.75 90 VAL A N 1
ATOM 741 C CA . VAL A 1 90 ? -9.092 -5.669 19.781 1.00 94.75 90 VAL A CA 1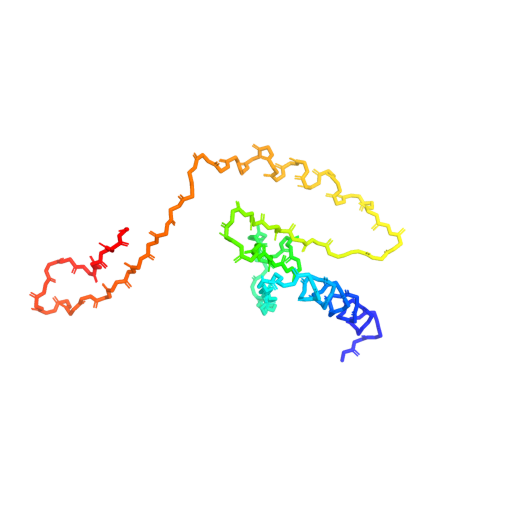
ATOM 742 C C . VAL A 1 90 ? -9.844 -6.934 20.175 1.00 94.75 90 VAL A C 1
ATOM 744 O O . VAL A 1 90 ? -11.078 -6.953 20.223 1.00 94.75 90 VAL A O 1
ATOM 747 N N . ARG A 1 91 ? -9.106 -8.013 20.454 1.00 94.62 91 ARG A N 1
ATOM 748 C CA . ARG A 1 91 ? -9.692 -9.274 20.924 1.00 94.62 91 ARG A CA 1
ATOM 749 C C . ARG A 1 91 ? -10.114 -9.140 22.385 1.00 94.62 91 ARG A C 1
ATOM 751 O O . ARG A 1 91 ? -9.313 -8.742 23.223 1.00 94.62 91 ARG A O 1
ATOM 758 N N . LEU A 1 92 ? -11.348 -9.525 22.690 1.00 95.31 92 LEU A N 1
ATOM 759 C CA . LEU A 1 92 ? -11.871 -9.567 24.053 1.00 95.31 92 LEU A CA 1
ATOM 760 C C . LEU A 1 92 ? -11.770 -10.981 24.637 1.00 95.31 92 LEU A C 1
ATOM 762 O O . LEU A 1 92 ? -11.828 -11.979 23.911 1.00 95.31 92 LEU A O 1
ATOM 766 N N . ASP A 1 93 ? -11.631 -11.060 25.961 1.00 93.56 93 ASP A N 1
ATOM 767 C CA . ASP A 1 93 ? -11.672 -12.324 26.694 1.00 93.56 93 ASP A CA 1
ATOM 768 C C . ASP A 1 93 ? -13.076 -12.940 26.601 1.00 93.56 93 ASP A C 1
ATOM 770 O O . ASP A 1 93 ? -14.066 -12.360 27.055 1.00 93.56 93 ASP A O 1
ATOM 774 N N . ALA A 1 94 ? -13.143 -14.143 26.032 1.00 87.56 94 ALA A N 1
ATOM 775 C CA . ALA A 1 94 ? -14.381 -14.878 25.805 1.00 87.56 94 ALA A CA 1
ATOM 776 C C . ALA A 1 94 ? -15.091 -15.295 27.105 1.00 87.56 94 ALA A C 1
ATOM 778 O O . ALA A 1 94 ? -16.284 -15.578 27.073 1.00 87.56 94 ALA A O 1
ATOM 779 N N . ARG A 1 95 ? -14.389 -15.318 28.247 1.00 91.38 95 ARG A N 1
ATOM 780 C CA . ARG A 1 95 ? -14.999 -15.612 29.556 1.00 91.38 95 ARG A CA 1
ATOM 781 C C . ARG A 1 95 ? -15.729 -14.406 30.141 1.00 91.38 95 ARG A C 1
ATOM 783 O O . ARG A 1 95 ? -16.616 -14.572 30.968 1.00 91.38 95 ARG A O 1
ATOM 790 N N . LYS A 1 96 ? -15.337 -13.195 29.733 1.00 93.12 96 LYS A N 1
ATOM 791 C CA . LYS A 1 96 ? -15.834 -11.926 30.290 1.00 93.12 96 LYS A CA 1
ATOM 792 C C . LYS A 1 96 ? -16.804 -11.207 29.358 1.00 93.12 96 LYS A C 1
ATOM 794 O O . LYS A 1 96 ? -17.602 -10.394 29.814 1.00 93.12 96 LYS A O 1
ATOM 799 N N . HIS A 1 97 ? -16.754 -11.492 28.057 1.00 90.50 97 HIS A N 1
ATOM 800 C CA . HIS A 1 97 ? -17.542 -10.781 27.055 1.00 90.50 97 HIS A CA 1
ATOM 801 C C . HIS A 1 97 ? -18.193 -11.737 26.053 1.00 90.50 97 HIS A C 1
ATOM 803 O O . HIS A 1 97 ? -17.547 -12.628 25.510 1.00 90.50 97 HIS A O 1
ATOM 809 N N . LYS A 1 98 ? -19.471 -11.484 25.731 1.00 89.06 98 LYS A N 1
ATOM 810 C CA . LYS A 1 98 ? -20.230 -12.256 24.727 1.00 89.06 98 LYS A CA 1
ATOM 811 C C . LYS A 1 98 ? -19.713 -12.075 23.292 1.00 89.06 98 LYS A C 1
ATOM 813 O O . LYS A 1 98 ? -19.962 -12.920 22.440 1.00 89.06 98 LYS A O 1
ATOM 818 N N . ARG A 1 99 ? -19.030 -10.962 22.995 1.00 91.88 99 ARG A N 1
ATOM 819 C CA . ARG A 1 99 ? -18.469 -10.657 21.667 1.00 91.88 99 ARG A CA 1
ATOM 820 C C . ARG A 1 99 ? -16.953 -10.828 21.684 1.00 91.88 99 ARG A C 1
ATOM 822 O O . ARG A 1 99 ? -16.291 -10.335 22.588 1.00 91.88 99 ARG A O 1
ATOM 829 N N . LYS A 1 100 ? -16.411 -11.473 20.645 1.00 94.69 100 LYS A N 1
ATOM 830 C CA . LYS A 1 100 ? -14.974 -11.773 20.506 1.00 94.69 100 LYS A CA 1
ATOM 831 C C . LYS A 1 100 ? -14.115 -10.556 20.142 1.00 94.69 100 LYS A C 1
ATOM 833 O O . LYS A 1 100 ? -12.946 -10.514 20.513 1.00 94.69 100 LYS A O 1
ATOM 838 N N . TRP A 1 101 ? -14.672 -9.592 19.410 1.00 95.88 101 TRP A N 1
ATOM 839 C CA . TRP A 1 101 ? -13.935 -8.448 18.872 1.00 95.88 101 TRP A CA 1
ATOM 840 C C . TRP A 1 101 ? -14.594 -7.134 19.271 1.00 95.88 101 TRP A C 1
ATOM 842 O O . TRP A 1 101 ? -15.807 -6.972 19.123 1.00 95.88 101 TRP A O 1
ATOM 852 N N . LYS A 1 102 ? -13.774 -6.190 19.726 1.00 94.38 102 LYS A N 1
ATOM 853 C CA . LYS A 1 102 ? -14.112 -4.773 19.816 1.00 94.38 102 LYS A CA 1
ATOM 854 C C . LYS A 1 102 ? -13.478 -4.067 18.623 1.00 94.38 102 LYS A C 1
ATOM 856 O O . LYS A 1 102 ? -12.269 -4.169 18.433 1.00 94.38 102 LYS A O 1
ATOM 861 N N . VAL A 1 103 ? -14.297 -3.411 17.808 1.00 94.38 103 VAL A N 1
ATOM 862 C CA . VAL A 1 103 ? -13.859 -2.732 16.584 1.00 94.38 103 VAL A CA 1
ATOM 863 C C . VAL A 1 103 ? -13.901 -1.231 16.817 1.00 94.38 103 VAL A C 1
ATOM 865 O O . VAL A 1 103 ? -14.908 -0.718 17.300 1.00 94.38 103 VAL A O 1
ATOM 868 N N . TYR A 1 104 ? -12.810 -0.563 16.476 1.00 92.25 104 TYR A N 1
ATOM 869 C CA . TYR A 1 104 ? -12.678 0.886 16.434 1.00 92.25 104 TYR A CA 1
ATOM 870 C C . TYR A 1 104 ? -12.527 1.287 14.966 1.00 92.25 104 TYR A C 1
ATOM 872 O O . TYR A 1 104 ? -11.819 0.594 14.230 1.00 92.25 104 TYR A O 1
ATOM 880 N N . GLN A 1 105 ? -13.230 2.340 14.556 1.00 86.00 105 GLN A N 1
ATOM 881 C CA . GLN A 1 105 ? -13.235 2.906 13.204 1.00 86.00 105 GLN A CA 1
ATOM 882 C C . GLN A 1 105 ? -12.764 4.353 13.270 1.00 86.00 105 GLN A C 1
ATOM 884 O O . GLN A 1 105 ? -13.044 4.982 14.317 1.00 86.00 105 GLN A O 1
#

Sequence (105 aa):
MSSASRKGYRSQTEAAEEYKKRGWEVFVPQKSKYSAQDIFGMFDLVAISPDGSEIHFIQVKSNSTRGFLKKLREWRENHNVKKVEWRLMVRLDARKHKRKWKVYQ

Secondary structure (DSSP, 8-state):
--HHHHHHHHHHHHHHHHHHHTT-EEE-----SS---SHHHH-SEEEE-TTS--EEEE---SS--TTHHHHHHHHHHH---------EEEEPPTTT-S-SEEEE-

Radius of gyration: 17.96 Å; Cα contacts (8 Å, |Δi|>4): 102; chains: 1; bounding box: 40×33×52 Å

Mean predicted aligned error: 7.64 Å

Solvent-accessible surface area (backbone atoms only — not comparable to full-atom values): 6663 Å² total; per-residue (Å²): 133,54,74,68,59,54,53,54,50,51,54,48,51,54,55,49,49,59,42,44,76,73,56,25,52,69,48,68,69,77,85,66,93,66,87,53,88,43,76,72,62,69,26,61,31,38,35,31,40,78,87,65,84,44,75,47,79,40,65,81,72,75,102,58,62,86,73,47,63,61,52,52,51,54,46,52,70,75,59,68,80,88,74,89,82,69,70,53,76,46,79,45,58,69,91,82,35,97,54,57,66,49,78,45,115

Foldseek 3Di:
DDPVVVVQVVQLVVVQVVLVVQVKDKDADDDDPDQDPDLNNLARIWIAHNVRPDIDGHHDDPPDCPPSVVVVVVCCVVDPPPDDDDKDWDADDVVVDVDGTDIDD

pLDDT: mean 84.4, std 11.96, range [51.94, 97.81]

Nearest PDB structures (foldseek):
  4uyk-assembly1_B  TM=2.684E-01  e=1.093E+00  Homo sapiens
  7nfx-assembly1_t  TM=2.865E-01  e=2.733E+00  Homo sapiens